Protein AF-A0A936B8W8-F1 (afdb_monomer_lite)

Foldseek 3Di:
DFPVVVVVCCVVQPAFPDWDWDQDPVRFIWIWTDHPQQGWIFIDTPRDTFKTKDFLSHPDFDDQVPDTQHPDQLLVNVQSLCVVLVFWKDFPQWIDSLSQQKIKHQFWDAADPVRHTDGLVVPPDGDIIMMMRGPRCPCVVPSVRIDTDHSPD

pLDDT: mean 89.83, std 5.28, range [68.38, 96.06]

Structure (mmCIF, N/CA/C/O backbone):
data_AF-A0A936B8W8-F1
#
_entry.id   AF-A0A936B8W8-F1
#
loop_
_atom_site.group_PDB
_atom_site.id
_atom_site.type_symbol
_atom_site.label_atom_id
_atom_site.label_alt_id
_atom_site.label_comp_id
_atom_site.label_asym_id
_atom_site.label_entity_id
_atom_site.label_seq_id
_atom_site.pdbx_PDB_ins_code
_atom_site.Cartn_x
_atom_site.Cartn_y
_atom_site.Cartn_z
_atom_site.occupancy
_atom_site.B_iso_or_equiv
_atom_site.auth_seq_id
_atom_site.auth_comp_id
_atom_site.auth_asym_id
_atom_site.auth_atom_id
_atom_site.pdbx_PDB_model_num
ATOM 1 N N . MET A 1 1 ? -16.820 -1.575 6.652 1.00 87.19 1 MET A N 1
ATOM 2 C CA . MET A 1 1 ? -16.790 -2.219 7.984 1.00 87.19 1 MET A CA 1
ATOM 3 C C . MET A 1 1 ? -16.723 -1.113 9.026 1.00 87.19 1 MET A C 1
ATOM 5 O O . MET A 1 1 ? -15.968 -0.173 8.801 1.00 87.19 1 MET A O 1
ATOM 9 N N . SER A 1 2 ? -17.545 -1.145 10.074 1.00 93.56 2 SER A N 1
ATOM 10 C CA . SER A 1 2 ? -17.522 -0.119 11.133 1.00 93.56 2 SER A CA 1
ATOM 11 C C . SER A 1 2 ? -16.370 -0.344 12.121 1.00 93.56 2 SER A C 1
ATOM 13 O O . SER A 1 2 ? -15.772 -1.421 12.138 1.00 93.56 2 SER A O 1
ATOM 15 N N . ARG A 1 3 ? -16.067 0.645 12.974 1.00 92.25 3 ARG A N 1
ATOM 16 C CA . ARG A 1 3 ? -15.120 0.460 14.094 1.00 92.25 3 ARG A CA 1
ATOM 17 C C . ARG A 1 3 ? -15.535 -0.684 15.024 1.00 92.25 3 ARG A C 1
ATOM 19 O O . ARG A 1 3 ? -14.681 -1.472 15.417 1.00 92.25 3 ARG A O 1
ATOM 26 N N . ASP A 1 4 ? -16.829 -0.814 15.306 1.00 92.94 4 ASP A N 1
ATOM 27 C CA . ASP A 1 4 ? -17.360 -1.871 16.173 1.00 92.94 4 ASP A CA 1
ATOM 28 C C . ASP A 1 4 ? -17.208 -3.259 15.544 1.00 92.94 4 ASP A C 1
ATOM 30 O O . ASP A 1 4 ? -16.913 -4.228 16.242 1.00 92.94 4 ASP A O 1
ATOM 34 N N . ASP A 1 5 ? -17.369 -3.366 14.224 1.00 94.56 5 ASP A N 1
ATOM 35 C CA . ASP A 1 5 ? -17.124 -4.620 13.507 1.00 94.56 5 ASP A CA 1
ATOM 36 C C . ASP A 1 5 ? -15.644 -5.017 13.592 1.00 94.56 5 ASP A C 1
ATOM 38 O O . ASP A 1 5 ? -15.333 -6.175 13.859 1.00 94.56 5 ASP A O 1
ATOM 42 N N . VAL A 1 6 ? -14.724 -4.059 13.423 1.00 92.56 6 VAL A N 1
ATOM 43 C CA . VAL A 1 6 ? -13.278 -4.309 13.532 1.00 92.56 6 VAL A CA 1
ATOM 44 C C . VAL A 1 6 ? -12.867 -4.633 14.971 1.00 92.56 6 VAL A C 1
ATOM 46 O O . VAL A 1 6 ? -11.982 -5.458 15.186 1.00 92.56 6 VAL A O 1
ATOM 49 N N . ALA A 1 7 ? -13.503 -4.029 15.977 1.00 91.50 7 ALA A N 1
ATOM 50 C CA . ALA A 1 7 ? -13.239 -4.334 17.383 1.00 91.50 7 ALA A CA 1
ATOM 51 C C . ALA A 1 7 ? -13.517 -5.809 17.721 1.00 91.50 7 ALA A C 1
ATOM 53 O O . ALA A 1 7 ? -12.824 -6.395 18.547 1.00 91.50 7 ALA A O 1
ATOM 54 N N . ARG A 1 8 ? -14.466 -6.450 17.027 1.00 94.06 8 ARG A N 1
ATOM 55 C CA . ARG A 1 8 ? -14.748 -7.889 17.187 1.00 94.06 8 ARG A CA 1
ATOM 56 C C . ARG A 1 8 ? -13.629 -8.794 16.666 1.00 94.06 8 ARG A C 1
ATOM 58 O O . ARG A 1 8 ? -13.625 -9.971 17.004 1.00 94.06 8 ARG A O 1
ATOM 65 N N . LEU A 1 9 ? -12.694 -8.261 15.877 1.00 91.62 9 LEU A N 1
ATOM 66 C CA . LEU A 1 9 ? -11.533 -8.979 15.342 1.00 91.62 9 LEU A CA 1
ATOM 67 C C . LEU A 1 9 ? -10.299 -8.869 16.254 1.00 91.62 9 LEU A C 1
ATOM 69 O O . LEU A 1 9 ? -9.194 -9.186 15.831 1.00 91.62 9 LEU A O 1
ATOM 73 N N . GLU A 1 10 ? -10.443 -8.399 17.498 1.00 90.81 10 GLU A N 1
ATOM 74 C CA . GLU A 1 10 ? -9.312 -8.202 18.416 1.00 90.81 10 GLU A CA 1
ATOM 75 C C . GLU A 1 10 ? -8.489 -9.477 18.663 1.00 90.81 10 GLU A C 1
ATOM 77 O O . GLU A 1 10 ? -7.268 -9.389 18.749 1.00 90.81 10 GLU A O 1
ATOM 82 N N . SER A 1 11 ? -9.105 -10.664 18.694 1.00 89.81 11 SER A N 1
ATOM 83 C CA . SER A 1 11 ? -8.355 -11.929 18.801 1.00 89.81 11 SER A CA 1
ATOM 84 C C . SER A 1 11 ? -7.364 -12.123 17.651 1.00 89.81 11 SER A C 1
ATOM 86 O O . SER A 1 11 ? -6.271 -12.654 17.846 1.00 89.81 11 SER A O 1
ATOM 88 N N . ASP A 1 12 ? -7.739 -11.648 16.465 1.00 87.38 12 ASP A N 1
ATOM 89 C CA . ASP A 1 12 ? -7.007 -11.843 15.219 1.00 87.38 12 ASP A CA 1
ATOM 90 C C . ASP A 1 12 ? -6.112 -10.657 14.888 1.00 87.38 12 ASP A C 1
ATOM 92 O O . ASP A 1 12 ? -5.170 -10.814 14.122 1.00 87.38 12 ASP A O 1
ATOM 96 N N . LEU A 1 13 ? -6.354 -9.478 15.458 1.00 87.94 13 LEU A N 1
ATOM 97 C CA . LEU A 1 13 ? -5.591 -8.253 15.190 1.00 87.94 13 LEU A CA 1
ATOM 98 C C . LEU A 1 13 ? -4.791 -7.767 16.401 1.00 87.94 13 LEU A C 1
ATOM 100 O O . LEU A 1 13 ? -4.044 -6.804 16.285 1.00 87.94 13 LEU A O 1
ATOM 104 N N . GLY A 1 14 ? -4.959 -8.395 17.562 1.00 88.75 14 GLY A N 1
ATOM 105 C CA . GLY A 1 14 ? -4.398 -7.918 18.817 1.00 88.75 14 GLY A CA 1
ATOM 106 C C . GLY A 1 14 ? -5.119 -6.685 19.369 1.00 88.75 14 GLY A C 1
ATOM 107 O O . GLY A 1 14 ? -5.927 -6.022 18.700 1.00 88.75 14 GLY A O 1
ATOM 108 N N . ALA A 1 15 ? -4.809 -6.387 20.630 1.00 91.31 15 ALA A N 1
ATOM 109 C CA . ALA A 1 15 ? -5.329 -5.226 21.338 1.00 91.31 15 ALA A CA 1
ATOM 110 C C . ALA A 1 15 ? -4.841 -3.914 20.705 1.00 91.31 15 ALA A C 1
ATOM 112 O O . ALA A 1 15 ? -3.836 -3.867 19.995 1.00 91.31 15 ALA A O 1
ATOM 113 N N . VAL A 1 16 ? -5.558 -2.827 20.983 1.00 93.19 16 VAL A N 1
ATOM 114 C CA . VAL A 1 16 ? -5.136 -1.484 20.570 1.00 93.19 16 VAL A CA 1
ATOM 115 C C . VAL A 1 16 ? -3.917 -1.071 21.383 1.00 93.19 16 VAL A C 1
ATOM 117 O O . VAL A 1 16 ? -3.989 -1.017 22.609 1.00 93.19 16 VAL A O 1
ATOM 120 N N . TYR A 1 17 ? -2.818 -0.766 20.702 1.00 89.75 17 TYR A N 1
ATOM 121 C CA . TYR A 1 17 ? -1.601 -0.270 21.335 1.00 89.75 17 TYR A CA 1
ATOM 122 C C . TYR A 1 17 ? -1.584 1.260 21.365 1.00 89.75 17 TYR A C 1
ATOM 124 O O . TYR A 1 17 ? -1.314 1.858 22.406 1.00 89.75 17 TYR A O 1
ATOM 132 N N . ALA A 1 18 ? -1.907 1.894 20.235 1.00 92.31 18 ALA A N 1
ATOM 133 C CA . ALA A 1 18 ? -1.950 3.343 20.109 1.00 92.31 18 ALA A CA 1
ATOM 134 C C . ALA A 1 18 ? -2.993 3.794 19.080 1.00 92.31 18 ALA A C 1
ATOM 136 O O . ALA A 1 18 ? -3.281 3.103 18.102 1.00 92.31 18 ALA A O 1
ATOM 137 N N . GLU A 1 19 ? -3.541 4.986 19.297 1.00 95.06 19 GLU A N 1
ATOM 138 C CA . GLU A 1 19 ? -4.469 5.635 18.377 1.00 95.06 19 GLU A CA 1
ATOM 139 C C . GLU A 1 19 ? -4.015 7.071 18.127 1.00 95.06 19 GLU A C 1
ATOM 141 O O . GLU A 1 19 ? -3.708 7.816 19.061 1.00 95.06 19 GLU A O 1
ATOM 146 N N . PHE A 1 20 ? -3.982 7.450 16.856 1.00 94.81 20 PHE A N 1
ATOM 147 C CA . PHE A 1 20 ? -3.602 8.778 16.399 1.00 94.81 20 PHE A CA 1
ATOM 148 C C . PHE A 1 20 ? -4.717 9.339 15.528 1.00 94.81 20 PHE A C 1
ATOM 150 O O . PHE A 1 20 ? -5.443 8.599 14.867 1.00 94.81 20 PHE A O 1
ATOM 157 N N . THR A 1 21 ? -4.878 10.656 15.524 1.00 96.00 21 THR A N 1
ATOM 158 C CA . THR A 1 21 ? -5.818 11.332 14.628 1.00 96.00 21 THR A CA 1
ATOM 159 C C . THR A 1 21 ? -5.078 12.397 13.850 1.00 96.00 21 THR A C 1
ATOM 161 O O . THR A 1 21 ? -4.379 13.224 14.435 1.00 96.00 21 THR A O 1
ATOM 164 N N . GLU A 1 22 ? -5.268 12.395 12.540 1.00 92.69 22 GLU A N 1
ATOM 165 C CA . GLU A 1 22 ? -4.720 13.393 11.631 1.00 92.69 22 GLU A CA 1
ATOM 166 C C . GLU A 1 22 ? -5.817 13.979 10.740 1.00 92.69 22 GLU A C 1
ATOM 168 O O . GLU A 1 22 ? -6.904 13.413 10.592 1.00 92.69 22 GLU A O 1
ATOM 173 N N . ALA A 1 23 ? -5.541 15.137 10.146 1.00 89.56 23 ALA A N 1
ATOM 174 C CA . ALA A 1 23 ? -6.424 15.709 9.143 1.00 89.56 23 ALA A CA 1
ATOM 175 C C . ALA A 1 23 ? -6.185 15.011 7.798 1.00 89.56 23 ALA A C 1
ATOM 177 O O . ALA A 1 23 ? -5.091 15.084 7.242 1.00 89.56 23 ALA A O 1
ATOM 178 N N . GLY A 1 24 ? -7.219 14.371 7.257 1.00 83.25 24 GLY A N 1
ATOM 179 C CA . GLY A 1 24 ? -7.224 13.909 5.877 1.00 83.25 24 GLY A CA 1
ATOM 180 C C . GLY A 1 24 ? -7.207 15.081 4.896 1.00 83.25 24 GLY A C 1
ATOM 181 O O . GLY A 1 24 ? -7.499 16.224 5.247 1.00 83.25 24 GLY A O 1
ATOM 182 N N . ALA A 1 25 ? -6.907 14.801 3.630 1.00 78.31 25 ALA A N 1
ATOM 183 C CA . ALA A 1 25 ? -6.797 15.845 2.609 1.00 78.31 25 ALA A CA 1
ATOM 184 C C . ALA A 1 25 ? -8.108 16.584 2.296 1.00 78.31 25 ALA A C 1
ATOM 186 O O . ALA A 1 25 ? -8.083 17.697 1.783 1.00 78.31 25 ALA A O 1
ATOM 187 N N . ASP A 1 26 ? -9.254 15.990 2.622 1.00 82.50 26 ASP A N 1
ATOM 188 C CA . ASP A 1 26 ? -10.564 16.642 2.564 1.00 82.50 26 ASP A CA 1
ATOM 189 C C . ASP A 1 26 ? -10.923 17.378 3.867 1.00 82.50 26 ASP A C 1
ATOM 191 O O . ASP A 1 26 ? -12.077 17.751 4.077 1.00 82.50 26 ASP A O 1
ATOM 195 N N . GLY A 1 27 ? -9.951 17.558 4.764 1.00 84.81 27 GLY A N 1
ATOM 196 C CA . GLY A 1 27 ? -10.111 18.185 6.074 1.00 84.81 27 GLY A CA 1
ATOM 197 C C . GLY A 1 27 ? -10.842 17.318 7.100 1.00 84.81 27 GLY A C 1
ATOM 198 O O . GLY A 1 27 ? -10.998 17.740 8.246 1.00 84.81 27 GLY A O 1
ATOM 199 N N . LYS A 1 28 ? -11.294 16.116 6.725 1.00 88.81 28 LYS A N 1
ATOM 200 C CA . LYS A 1 28 ? -11.974 15.199 7.644 1.00 88.81 28 LYS A CA 1
ATOM 201 C C . LYS A 1 28 ? -10.950 14.408 8.457 1.00 88.81 28 LYS A C 1
ATOM 203 O O . LYS A 1 28 ? -9.915 14.032 7.910 1.00 88.81 28 LYS A O 1
ATOM 208 N N . PRO A 1 29 ? -11.223 14.116 9.738 1.00 93.44 29 PRO A N 1
ATOM 209 C CA . PRO A 1 29 ? -10.296 13.359 10.564 1.00 93.44 29 PRO A CA 1
ATOM 210 C C . PRO A 1 29 ? -10.140 11.926 10.043 1.00 93.44 29 PRO A C 1
ATOM 212 O O . PRO A 1 29 ? -11.131 11.253 9.738 1.00 93.44 29 PRO A O 1
ATOM 215 N N . ILE A 1 30 ? -8.893 11.471 9.985 1.00 93.25 30 ILE A N 1
ATOM 216 C CA . ILE A 1 30 ? -8.514 10.074 9.792 1.00 93.25 30 ILE A CA 1
ATOM 217 C C . ILE A 1 30 ? -7.947 9.585 11.119 1.00 93.25 30 ILE A C 1
ATOM 219 O O . ILE A 1 30 ? -7.056 10.209 11.695 1.00 93.25 30 ILE A O 1
ATOM 223 N N . ILE A 1 31 ? -8.492 8.482 11.615 1.00 95.69 31 ILE A N 1
ATOM 224 C CA . ILE A 1 31 ? -8.022 7.819 12.827 1.00 95.69 31 ILE A CA 1
ATOM 225 C C . ILE A 1 31 ? -7.126 6.665 12.401 1.00 95.69 31 ILE A C 1
ATOM 227 O O . ILE A 1 31 ? -7.575 5.778 11.679 1.00 95.69 31 ILE A O 1
ATOM 231 N N . GLN A 1 32 ? -5.883 6.670 12.864 1.00 95.19 32 GLN A N 1
ATOM 232 C CA . GLN A 1 32 ? -4.949 5.566 12.703 1.00 95.19 32 GLN A CA 1
ATOM 233 C C . GLN A 1 32 ? -4.911 4.760 13.991 1.00 95.19 32 GLN A C 1
ATOM 235 O O . GLN A 1 32 ? -4.699 5.312 15.071 1.00 95.19 32 GLN A O 1
ATOM 240 N N . GLN A 1 33 ? -5.090 3.454 13.879 1.00 94.81 33 GLN A N 1
ATOM 241 C CA . GLN A 1 33 ? -5.095 2.548 15.009 1.00 94.81 33 GLN A CA 1
ATOM 242 C C . GLN A 1 33 ? -3.953 1.547 14.853 1.00 94.81 33 GLN A C 1
ATOM 244 O O . GLN A 1 33 ? -4.062 0.582 14.092 1.00 94.81 33 GLN A O 1
ATOM 249 N N . ALA A 1 34 ? -2.869 1.785 15.589 1.00 91.50 34 ALA A N 1
ATOM 250 C CA . ALA A 1 34 ? -1.794 0.823 15.762 1.00 91.50 34 ALA A CA 1
ATOM 251 C C . ALA A 1 34 ? -2.221 -0.197 16.822 1.00 91.50 34 ALA A C 1
ATOM 253 O O . ALA A 1 34 ? -2.660 0.149 17.927 1.00 91.50 34 ALA A O 1
ATOM 254 N N . ARG A 1 35 ? -2.134 -1.470 16.468 1.00 87.69 35 ARG A N 1
ATOM 255 C CA . ARG A 1 35 ? -2.454 -2.577 17.369 1.00 87.69 35 ARG A CA 1
ATOM 256 C C . ARG A 1 35 ? -1.157 -3.191 17.882 1.00 87.69 35 ARG A C 1
ATOM 258 O O . ARG A 1 35 ? -0.130 -2.517 17.882 1.00 87.69 35 ARG A O 1
ATOM 265 N N . ASP A 1 36 ? -1.225 -4.424 18.370 1.00 85.44 36 ASP A N 1
ATOM 266 C CA . ASP A 1 36 ? -0.045 -5.253 18.621 1.00 85.44 36 ASP A CA 1
ATOM 267 C C . ASP A 1 36 ? 1.028 -5.042 17.528 1.00 85.44 36 ASP A C 1
ATOM 269 O O . ASP A 1 36 ? 0.686 -4.820 16.369 1.00 85.44 36 ASP A O 1
ATOM 273 N N . MET A 1 37 ? 2.317 -5.072 17.877 1.00 73.56 37 MET A N 1
ATOM 274 C CA . MET A 1 37 ? 3.403 -4.641 16.976 1.00 73.56 37 MET A CA 1
ATOM 275 C C . MET A 1 37 ? 3.499 -5.473 15.690 1.00 73.56 37 MET A C 1
ATOM 277 O O . MET A 1 37 ? 4.086 -5.025 14.712 1.00 73.56 37 MET A O 1
ATOM 281 N N . GLU A 1 38 ? 2.921 -6.673 15.694 1.00 82.88 38 GLU A N 1
ATOM 282 C CA . GLU A 1 38 ? 2.851 -7.561 14.533 1.00 82.88 38 GLU A CA 1
ATOM 283 C C . GLU A 1 38 ? 1.508 -7.471 13.785 1.00 82.88 38 GLU A C 1
ATOM 285 O O . GLU A 1 38 ? 1.198 -8.306 12.935 1.00 82.88 38 GLU A O 1
ATOM 290 N N . ALA A 1 39 ? 0.659 -6.501 14.109 1.00 87.12 39 ALA A N 1
ATOM 291 C CA . ALA A 1 39 ? -0.632 -6.295 13.471 1.00 87.12 39 ALA A CA 1
ATOM 292 C C . ALA A 1 39 ? -0.599 -5.093 12.517 1.00 87.12 39 ALA A C 1
ATOM 294 O O . ALA A 1 39 ? 0.158 -4.145 12.728 1.00 87.12 39 ALA A O 1
ATOM 295 N N . PRO A 1 40 ? -1.445 -5.098 11.474 1.00 90.06 40 PRO A N 1
ATOM 296 C CA . PRO A 1 40 ? -1.513 -3.986 10.547 1.00 90.06 40 PRO A CA 1
ATOM 297 C C . PRO A 1 40 ? -2.063 -2.731 11.228 1.00 90.06 40 PRO A C 1
ATOM 299 O O . PRO A 1 40 ? -2.911 -2.804 12.127 1.00 90.06 40 PRO A O 1
ATOM 302 N N . VAL A 1 41 ? -1.640 -1.569 10.737 1.00 93.06 41 VAL A N 1
ATOM 303 C CA . VAL A 1 41 ? -2.224 -0.286 11.134 1.00 93.06 41 VAL A CA 1
ATOM 304 C C . VAL A 1 41 ? -3.533 -0.098 10.381 1.00 93.06 41 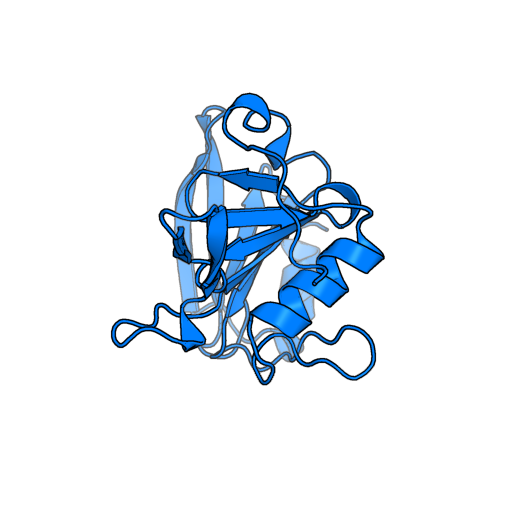VAL A C 1
ATOM 306 O O . VAL A 1 41 ? -3.594 -0.237 9.158 1.00 93.06 41 VAL A O 1
ATOM 309 N N . LEU A 1 42 ? -4.603 0.208 11.110 1.00 94.44 42 LEU A N 1
ATOM 310 C CA . LEU A 1 42 ? -5.935 0.382 10.535 1.00 94.44 42 LEU A CA 1
ATOM 311 C C . LEU A 1 42 ? -6.282 1.862 10.447 1.00 94.44 42 LEU A C 1
ATOM 313 O O . LEU A 1 42 ? -6.103 2.598 11.416 1.00 94.44 42 LEU A O 1
ATOM 317 N N . PHE A 1 43 ? -6.832 2.279 9.314 1.00 94.56 43 PHE A N 1
ATOM 318 C CA . PHE A 1 43 ? -7.257 3.652 9.071 1.00 94.56 43 PHE A CA 1
ATOM 319 C C . PHE A 1 43 ? -8.775 3.706 9.071 1.00 94.56 43 PHE A C 1
ATOM 321 O O . PHE A 1 43 ? -9.432 2.927 8.377 1.00 94.56 43 PHE A O 1
ATOM 328 N N . PHE A 1 44 ? -9.335 4.643 9.827 1.00 94.75 44 PHE A N 1
ATOM 329 C CA . PHE A 1 44 ? -10.766 4.894 9.869 1.00 94.75 44 PHE A CA 1
ATOM 330 C C . PHE A 1 44 ? -11.074 6.322 9.467 1.00 94.75 44 PHE A C 1
ATOM 332 O O . PHE A 1 44 ? -10.468 7.273 9.961 1.00 94.75 44 PHE A O 1
ATOM 339 N N . LYS A 1 45 ? -12.099 6.475 8.639 1.00 92.44 45 LYS A N 1
ATOM 340 C CA . LYS A 1 45 ? -12.621 7.764 8.208 1.00 92.44 45 LYS A CA 1
ATOM 341 C C . LYS A 1 45 ? -14.136 7.732 8.299 1.00 92.44 45 LYS A C 1
ATOM 343 O O . LYS A 1 45 ? -14.766 6.755 7.906 1.00 92.44 45 LYS A O 1
ATOM 348 N N . GLU A 1 46 ? -14.716 8.777 8.888 1.00 91.00 46 GLU A N 1
ATOM 349 C CA . GLU A 1 46 ? -16.173 8.883 9.090 1.00 91.00 46 GLU A CA 1
ATOM 350 C C . GLU A 1 46 ? -16.784 7.657 9.809 1.00 91.00 46 GLU A C 1
ATOM 352 O O . GLU A 1 46 ? -17.914 7.255 9.552 1.00 91.00 46 GLU A O 1
ATOM 357 N N . GLY A 1 47 ? -16.018 7.042 10.720 1.00 88.88 47 GLY A N 1
ATOM 358 C CA . GLY A 1 47 ? -16.443 5.878 11.510 1.00 88.88 47 GLY A CA 1
ATOM 359 C C . GLY A 1 47 ? -16.341 4.521 10.798 1.00 88.88 47 GLY A C 1
ATOM 360 O O . GLY A 1 47 ? -16.611 3.491 11.423 1.00 88.88 47 GLY A O 1
ATOM 361 N N . GLY A 1 48 ? -15.927 4.493 9.528 1.00 92.56 48 GLY A N 1
ATOM 362 C CA . GLY A 1 48 ? -15.705 3.272 8.753 1.00 92.56 48 GLY A CA 1
ATOM 363 C C . GLY A 1 48 ? -14.225 2.987 8.508 1.00 92.56 48 GLY A C 1
ATOM 364 O O . GLY A 1 48 ? -13.425 3.913 8.411 1.00 92.56 48 GLY A O 1
ATOM 365 N N . LEU A 1 49 ? -13.865 1.706 8.396 1.00 93.06 49 LEU A N 1
ATOM 366 C CA . LEU A 1 49 ? -12.545 1.271 7.934 1.00 93.06 49 LEU A CA 1
ATOM 367 C C . LEU A 1 49 ? -12.326 1.780 6.505 1.00 93.06 49 LEU A C 1
ATOM 369 O O . LEU A 1 49 ? -13.092 1.425 5.606 1.00 93.06 49 LEU A O 1
ATOM 373 N N . SER A 1 50 ? -11.297 2.601 6.323 1.00 92.06 50 SER A N 1
ATOM 374 C CA . SER A 1 50 ? -10.933 3.222 5.050 1.00 92.06 50 SER A CA 1
ATOM 375 C C . SER A 1 50 ? -9.639 2.678 4.456 1.00 92.06 50 SER A C 1
ATOM 377 O O . SER A 1 50 ? -9.472 2.765 3.243 1.00 92.06 50 SER A O 1
ATOM 379 N N . GLY A 1 51 ? -8.769 2.094 5.284 1.00 93.19 51 GLY A N 1
ATOM 380 C CA . GLY A 1 51 ? -7.516 1.512 4.826 1.00 93.19 51 GLY A CA 1
ATOM 381 C C . GLY A 1 51 ? -6.861 0.587 5.848 1.00 93.19 51 GLY A C 1
ATOM 382 O O . GLY A 1 51 ? -7.211 0.585 7.032 1.00 93.19 51 GLY A O 1
ATOM 383 N N . ILE A 1 52 ? -5.917 -0.216 5.372 1.00 93.12 52 ILE A N 1
ATOM 384 C CA . ILE A 1 52 ? -5.083 -1.135 6.147 1.00 93.12 52 ILE A CA 1
ATOM 385 C C . ILE A 1 52 ? -3.656 -0.984 5.629 1.00 93.12 52 ILE A C 1
ATOM 387 O O . ILE A 1 52 ? -3.418 -1.181 4.440 1.00 93.12 52 ILE A O 1
ATOM 391 N N . GLN A 1 53 ? -2.710 -0.689 6.509 1.00 93.00 53 GLN A N 1
ATOM 392 C CA . GLN A 1 53 ? -1.288 -0.674 6.188 1.00 93.00 53 GLN A CA 1
ATOM 393 C C . GLN A 1 53 ? -0.611 -1.895 6.794 1.00 93.00 53 GLN A C 1
ATOM 395 O O . GLN A 1 53 ? -0.753 -2.174 7.984 1.00 93.00 53 GLN A O 1
ATOM 400 N N . LEU A 1 54 ? 0.130 -2.604 5.953 1.00 92.12 54 LEU A N 1
ATOM 401 C CA . LEU A 1 54 ? 0.930 -3.762 6.310 1.00 92.12 54 LEU A CA 1
ATOM 402 C C . LEU A 1 54 ? 2.391 -3.483 5.984 1.00 92.12 54 LEU A C 1
ATOM 404 O O . LEU A 1 54 ? 2.701 -2.870 4.961 1.00 92.12 54 LEU A O 1
ATOM 408 N N . ASP A 1 55 ? 3.283 -4.002 6.807 1.00 89.25 55 ASP A N 1
ATOM 409 C CA . ASP A 1 55 ? 4.719 -4.002 6.566 1.00 89.25 55 ASP A CA 1
ATOM 410 C C . ASP A 1 55 ? 5.329 -5.366 6.921 1.00 89.25 55 ASP A C 1
ATOM 412 O O . ASP A 1 55 ? 4.633 -6.301 7.313 1.00 89.25 55 ASP A O 1
ATOM 416 N N . HIS A 1 56 ? 6.649 -5.483 6.796 1.00 82.81 56 HIS A N 1
ATOM 417 C CA . HIS A 1 56 ? 7.372 -6.715 7.112 1.00 82.81 56 HIS A CA 1
ATOM 418 C C . HIS A 1 56 ? 7.310 -7.163 8.588 1.00 82.81 56 HIS A C 1
ATOM 420 O O . HIS A 1 56 ? 7.719 -8.287 8.879 1.00 82.81 56 HIS A O 1
ATOM 426 N N . HIS A 1 57 ? 6.836 -6.322 9.514 1.00 83.19 57 HIS A N 1
ATOM 427 C CA . HIS A 1 57 ? 6.590 -6.715 10.904 1.00 83.19 57 HIS A CA 1
ATOM 428 C C . HIS A 1 57 ? 5.205 -7.336 11.085 1.00 83.19 57 HIS A C 1
ATOM 430 O O . HIS A 1 57 ? 4.974 -8.056 12.054 1.00 83.19 57 HIS A O 1
ATOM 436 N N . SER A 1 58 ? 4.288 -7.098 10.146 1.00 83.19 58 SER A N 1
ATOM 437 C CA . 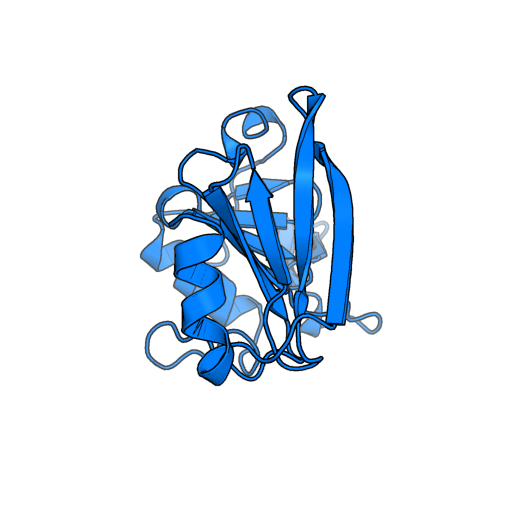SER A 1 58 ? 2.946 -7.662 10.192 1.00 83.19 58 SER A CA 1
ATOM 438 C C . SER A 1 58 ? 2.990 -9.192 10.070 1.00 83.19 58 SER A C 1
ATOM 440 O O . SER A 1 58 ? 3.544 -9.739 9.119 1.00 83.19 58 SER A O 1
ATOM 442 N N . ARG A 1 59 ? 2.324 -9.911 10.980 1.00 82.19 59 ARG A N 1
ATOM 443 C CA . ARG A 1 59 ? 2.221 -11.387 10.985 1.00 82.19 59 ARG A CA 1
ATOM 444 C C . ARG A 1 59 ? 1.445 -11.977 9.807 1.00 82.19 59 ARG A C 1
ATOM 446 O O . ARG A 1 59 ? 1.360 -13.194 9.656 1.00 82.19 59 ARG A O 1
ATOM 453 N N . PHE A 1 60 ? 0.825 -11.118 9.007 1.00 78.31 60 PHE A N 1
ATOM 454 C CA . PHE A 1 60 ? 0.056 -11.491 7.833 1.00 78.31 60 PHE A CA 1
ATOM 455 C C . PHE A 1 60 ? 0.948 -11.414 6.596 1.00 78.31 60 PHE A C 1
ATOM 457 O O . PHE A 1 60 ? 1.331 -10.328 6.168 1.00 78.31 60 PHE A O 1
ATOM 464 N N . ASP A 1 61 ? 1.233 -12.564 5.984 1.00 77.69 61 ASP A N 1
ATOM 465 C CA . ASP A 1 61 ? 1.803 -12.587 4.637 1.00 77.69 61 ASP A CA 1
ATOM 466 C C . ASP A 1 61 ? 0.690 -12.336 3.611 1.00 77.69 61 ASP A C 1
ATOM 468 O O . ASP A 1 61 ? -0.343 -13.013 3.611 1.00 77.69 61 ASP A O 1
ATOM 472 N N . VAL A 1 62 ? 0.907 -11.376 2.716 1.00 78.00 62 VAL A N 1
ATOM 473 C CA . VAL A 1 62 ? 0.042 -11.155 1.554 1.00 78.00 62 VAL A CA 1
ATOM 474 C C . VAL A 1 62 ? 0.681 -11.868 0.372 1.00 78.00 62 VAL A C 1
ATOM 476 O O . VAL A 1 62 ? 1.861 -11.670 0.083 1.00 78.00 62 VAL A O 1
ATOM 479 N N . ARG A 1 63 ? -0.094 -12.704 -0.324 1.00 81.56 63 ARG A N 1
ATOM 480 C CA . ARG A 1 63 ? 0.416 -13.536 -1.419 1.00 81.56 63 ARG A CA 1
ATOM 481 C C . ARG A 1 63 ? -0.359 -13.325 -2.710 1.00 81.56 63 ARG A C 1
ATOM 483 O O . ARG A 1 63 ? -1.588 -13.296 -2.699 1.00 81.56 63 ARG A O 1
ATOM 490 N N . PHE A 1 64 ? 0.366 -13.262 -3.824 1.00 73.56 64 PHE A N 1
ATOM 491 C CA . PHE A 1 64 ? -0.189 -13.245 -5.179 1.00 73.56 64 PHE A CA 1
ATOM 492 C C . PHE A 1 64 ? 0.334 -14.464 -5.940 1.00 73.56 64 PHE A C 1
ATOM 494 O O . PHE A 1 64 ? 1.453 -14.467 -6.453 1.00 73.56 64 PHE A O 1
ATOM 501 N N . GLY A 1 65 ? -0.464 -15.536 -5.956 1.00 76.62 65 GLY A N 1
ATOM 502 C CA . GLY A 1 65 ? 0.025 -16.854 -6.363 1.00 76.62 65 GLY A CA 1
ATOM 503 C C . GLY A 1 65 ? 1.134 -17.326 -5.418 1.00 76.62 65 GLY A C 1
ATOM 504 O O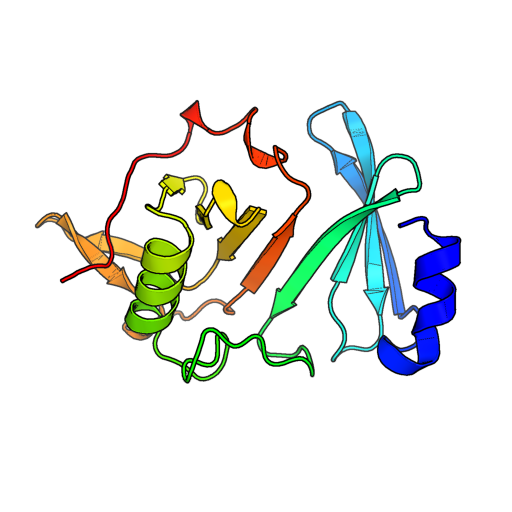 . GLY A 1 65 ? 0.951 -17.342 -4.199 1.00 76.62 65 GLY A O 1
ATOM 505 N N . ASP A 1 66 ? 2.297 -17.659 -5.974 1.00 82.19 66 ASP A N 1
ATOM 506 C CA . ASP A 1 66 ? 3.450 -18.144 -5.204 1.00 82.19 66 ASP A CA 1
ATOM 507 C C . ASP A 1 66 ? 4.359 -17.021 -4.667 1.00 82.19 66 ASP A C 1
ATOM 509 O O . ASP A 1 66 ? 5.326 -17.295 -3.952 1.00 82.19 66 ASP A O 1
ATOM 513 N N . VAL A 1 67 ? 4.039 -15.755 -4.953 1.00 81.31 67 VAL A N 1
ATOM 514 C CA . VAL A 1 67 ? 4.847 -14.595 -4.553 1.00 81.31 67 VAL A CA 1
ATOM 515 C C . VAL A 1 67 ? 4.373 -14.050 -3.203 1.00 81.31 67 VAL A C 1
ATOM 517 O O . VAL A 1 67 ? 3.236 -13.594 -3.087 1.00 81.31 67 VAL A O 1
ATOM 520 N N . SER A 1 68 ? 5.253 -14.069 -2.194 1.00 86.50 68 SER A N 1
ATOM 521 C CA . SER A 1 68 ? 5.067 -13.338 -0.928 1.00 86.50 68 SER A CA 1
ATOM 522 C C . SER A 1 68 ? 5.435 -11.869 -1.117 1.00 86.50 68 SER A C 1
ATOM 524 O O . SER A 1 68 ? 6.518 -11.565 -1.618 1.00 86.50 68 SER A O 1
ATOM 526 N N . VAL A 1 69 ? 4.563 -10.963 -0.680 1.00 83.31 69 VAL A N 1
ATOM 527 C CA . VAL A 1 69 ? 4.772 -9.508 -0.750 1.00 83.31 69 VAL A CA 1
ATOM 528 C C . VAL A 1 69 ? 5.943 -9.046 0.118 1.00 83.31 69 VAL A C 1
ATOM 530 O O . VAL A 1 69 ? 6.646 -8.110 -0.253 1.00 83.31 69 VAL A O 1
ATOM 533 N N . PHE A 1 70 ? 6.185 -9.689 1.259 1.00 85.38 70 PHE A N 1
ATOM 534 C CA . PHE A 1 70 ? 7.270 -9.284 2.159 1.00 85.38 70 PHE A CA 1
ATOM 535 C C . PHE A 1 70 ? 8.518 -10.163 2.027 1.00 85.38 70 PHE A C 1
ATOM 537 O O . PHE A 1 70 ? 9.619 -9.697 2.310 1.00 85.38 70 PHE A O 1
ATOM 544 N N . GLY A 1 71 ? 8.377 -11.401 1.542 1.00 86.00 71 GLY A N 1
ATOM 545 C CA . GLY A 1 71 ? 9.495 -12.323 1.317 1.00 86.00 71 GLY A CA 1
ATOM 546 C C . GLY A 1 71 ? 10.082 -12.308 -0.099 1.00 86.00 71 GLY A C 1
ATOM 547 O O . GLY A 1 71 ? 11.169 -12.842 -0.307 1.00 86.00 71 GLY A O 1
ATOM 548 N N . GLY A 1 72 ? 9.376 -11.745 -1.082 1.00 88.88 72 GLY A N 1
ATOM 549 C CA . GLY A 1 72 ? 9.796 -11.718 -2.485 1.00 88.88 72 GLY A CA 1
ATOM 550 C C . GLY A 1 72 ? 10.661 -10.512 -2.871 1.00 88.88 72 GLY A C 1
ATOM 551 O O . GLY A 1 72 ? 10.731 -9.498 -2.166 1.00 88.88 72 GLY A O 1
ATOM 552 N N . HIS A 1 73 ? 11.290 -10.605 -4.046 1.00 91.69 73 HIS A N 1
ATOM 553 C CA . HIS A 1 73 ? 11.982 -9.476 -4.664 1.00 91.69 73 HIS A CA 1
ATOM 554 C C . HIS A 1 73 ? 10.973 -8.438 -5.178 1.00 91.69 73 HIS A C 1
ATOM 556 O O . HIS A 1 73 ? 9.942 -8.792 -5.756 1.00 91.69 73 HIS A O 1
ATOM 562 N N . SER A 1 74 ? 11.270 -7.150 -5.001 1.00 94.31 74 SER A N 1
ATOM 563 C CA . SER A 1 74 ? 10.348 -6.045 -5.303 1.00 94.31 74 SER A CA 1
ATOM 564 C C . SER A 1 74 ? 9.869 -6.060 -6.746 1.00 94.31 74 SER A C 1
ATOM 566 O O . SER A 1 74 ? 8.687 -5.844 -6.998 1.00 94.31 74 SER A O 1
ATOM 568 N N . ARG A 1 75 ? 10.764 -6.373 -7.689 1.00 94.12 75 ARG A N 1
ATOM 569 C CA . ARG A 1 75 ? 10.412 -6.513 -9.107 1.00 94.12 75 ARG A CA 1
ATOM 570 C C . ARG A 1 75 ? 9.300 -7.538 -9.329 1.00 94.12 75 ARG A C 1
ATOM 572 O O . ARG A 1 75 ? 8.325 -7.227 -10.004 1.00 94.12 75 ARG A O 1
ATOM 579 N N . ASP A 1 76 ? 9.438 -8.729 -8.753 1.00 92.81 76 ASP A N 1
ATOM 580 C CA . ASP A 1 76 ? 8.512 -9.843 -8.981 1.00 92.81 76 ASP A CA 1
ATOM 581 C C . ASP A 1 76 ? 7.138 -9.544 -8.376 1.00 92.81 76 ASP A C 1
ATOM 583 O O . ASP A 1 76 ? 6.102 -9.810 -8.987 1.00 92.81 76 ASP A O 1
ATOM 587 N N . ILE A 1 77 ? 7.130 -8.917 -7.199 1.00 93.44 77 ILE A N 1
ATOM 588 C CA . ILE A 1 77 ? 5.911 -8.496 -6.502 1.00 93.44 77 ILE A CA 1
ATOM 589 C C . ILE A 1 77 ? 5.183 -7.409 -7.293 1.00 93.44 77 ILE A C 1
ATOM 591 O O . ILE A 1 77 ? 3.985 -7.533 -7.554 1.00 93.44 77 ILE A O 1
ATOM 595 N N . LEU A 1 78 ? 5.896 -6.358 -7.709 1.00 94.88 78 LEU A N 1
ATOM 596 C CA . LEU A 1 78 ? 5.307 -5.261 -8.475 1.00 94.88 78 LEU A CA 1
ATOM 597 C C . LEU A 1 78 ? 4.815 -5.730 -9.849 1.00 94.88 78 LEU A C 1
ATOM 599 O O . LEU A 1 78 ? 3.746 -5.304 -10.279 1.00 94.88 78 LEU A O 1
ATOM 603 N N . ALA A 1 79 ? 5.523 -6.653 -10.504 1.00 94.06 79 ALA A N 1
ATOM 604 C CA . ALA A 1 79 ? 5.080 -7.255 -11.760 1.00 94.06 79 ALA A CA 1
ATOM 605 C C . ALA A 1 79 ? 3.825 -8.131 -11.579 1.00 94.06 79 ALA A C 1
ATOM 607 O O . ALA A 1 79 ? 2.906 -8.070 -12.401 1.00 94.06 79 ALA A O 1
ATOM 608 N N . ALA A 1 80 ? 3.741 -8.923 -10.504 1.00 92.19 80 ALA A N 1
ATOM 609 C CA . ALA A 1 80 ?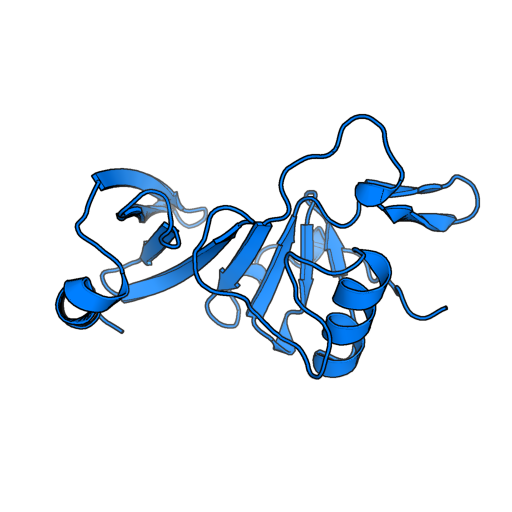 2.541 -9.695 -10.170 1.00 92.19 80 ALA A CA 1
ATOM 610 C C . ALA A 1 80 ? 1.328 -8.784 -9.912 1.00 92.19 80 ALA A C 1
ATOM 612 O O . ALA A 1 80 ? 0.254 -9.015 -10.477 1.00 92.19 80 ALA A O 1
ATOM 613 N N . LEU A 1 81 ? 1.509 -7.720 -9.125 1.00 92.81 81 LEU A N 1
ATOM 614 C CA . LEU A 1 81 ? 0.477 -6.712 -8.868 1.00 92.81 81 LEU A CA 1
ATOM 615 C C . LEU A 1 81 ? 0.049 -5.997 -10.152 1.00 92.81 81 LEU A C 1
ATOM 617 O O . LEU A 1 81 ? -1.144 -5.849 -10.404 1.00 92.81 81 LEU A O 1
ATOM 621 N N . GLU A 1 82 ? 0.998 -5.608 -11.004 1.00 94.81 82 GLU A N 1
ATOM 622 C CA . GLU A 1 82 ? 0.712 -4.957 -12.283 1.00 94.81 82 GLU A CA 1
ATOM 623 C C . GLU A 1 82 ? -0.107 -5.867 -13.206 1.00 94.81 82 GLU A C 1
ATOM 625 O O . GLU A 1 82 ? -1.057 -5.416 -13.850 1.00 94.81 82 GLU A O 1
ATOM 630 N N . ASN A 1 83 ? 0.229 -7.157 -13.259 1.00 92.19 83 ASN A N 1
ATOM 631 C CA . ASN A 1 83 ? -0.512 -8.147 -14.037 1.00 92.19 83 ASN A CA 1
ATOM 632 C C . ASN A 1 83 ? -1.941 -8.334 -13.523 1.00 92.19 83 ASN A C 1
ATOM 634 O O . ASN A 1 83 ? -2.869 -8.359 -14.329 1.00 92.19 83 ASN A O 1
ATOM 638 N N . ALA A 1 84 ? -2.126 -8.423 -12.206 1.00 90.44 84 ALA A N 1
ATOM 639 C CA . ALA A 1 84 ? -3.450 -8.543 -11.602 1.00 90.44 84 ALA A CA 1
ATOM 640 C C . ALA A 1 84 ? -4.285 -7.257 -11.750 1.00 90.44 84 ALA A C 1
ATOM 642 O O . ALA A 1 84 ? -5.502 -7.325 -11.911 1.00 90.44 84 ALA A O 1
ATOM 643 N N . ASN A 1 85 ? -3.639 -6.089 -11.720 1.00 92.50 85 ASN A N 1
ATOM 644 C CA . ASN A 1 85 ? -4.298 -4.788 -11.808 1.00 92.50 85 ASN A CA 1
ATOM 645 C C . ASN A 1 85 ? -4.597 -4.340 -13.251 1.00 92.50 85 ASN A C 1
ATOM 647 O O . ASN A 1 85 ? -5.518 -3.555 -13.468 1.00 92.50 85 ASN A O 1
ATOM 651 N N . GLY A 1 86 ? -3.812 -4.801 -14.230 1.00 92.88 86 GLY A N 1
ATOM 652 C CA . GLY A 1 86 ? -3.868 -4.340 -15.623 1.00 92.88 86 GLY A CA 1
ATOM 653 C C . GLY A 1 86 ? -2.986 -3.120 -15.929 1.00 92.88 86 GLY A C 1
ATOM 654 O O . GLY A 1 86 ? -3.135 -2.513 -16.986 1.00 92.88 86 GLY A O 1
ATOM 655 N N . GLY A 1 87 ? -2.068 -2.765 -15.028 1.00 94.25 87 GLY A N 1
ATOM 656 C CA . GLY A 1 87 ? -1.148 -1.631 -15.161 1.00 94.25 87 GLY A CA 1
ATOM 657 C C . GLY A 1 87 ? -0.680 -1.111 -13.802 1.00 94.25 87 GLY A C 1
ATOM 658 O O . GLY A 1 87 ? -1.199 -1.530 -12.767 1.00 94.25 87 GLY A O 1
ATOM 659 N N . ALA A 1 88 ? 0.289 -0.201 -13.796 1.00 96.00 88 ALA A N 1
ATOM 660 C CA . ALA A 1 88 ? 0.804 0.425 -12.584 1.00 96.00 88 ALA A CA 1
ATOM 661 C C . ALA A 1 88 ? 1.032 1.921 -12.800 1.00 96.00 88 ALA A C 1
ATOM 663 O O . ALA A 1 88 ? 1.318 2.380 -13.909 1.00 96.00 88 ALA A O 1
ATOM 664 N N . LEU A 1 89 ? 0.902 2.681 -11.720 1.00 95.69 89 LEU A N 1
ATOM 665 C CA . LEU A 1 89 ? 1.137 4.117 -11.691 1.00 95.69 89 LEU A CA 1
ATOM 666 C C . LEU A 1 89 ? 2.198 4.425 -10.632 1.00 95.69 89 LEU A C 1
ATOM 668 O O . LEU A 1 89 ? 2.133 3.872 -9.543 1.00 95.69 89 LEU A O 1
ATOM 672 N N . PHE A 1 90 ? 3.153 5.306 -10.905 1.00 95.62 90 PHE A N 1
ATOM 673 C CA . PHE A 1 90 ? 4.155 5.743 -9.932 1.00 95.62 90 PHE A CA 1
ATOM 674 C C . PHE A 1 90 ? 4.088 7.251 -9.712 1.00 95.62 90 PHE A C 1
ATOM 676 O O . PHE A 1 90 ? 4.016 8.028 -10.664 1.00 95.62 90 PHE A O 1
ATOM 683 N N . GLY A 1 91 ? 4.113 7.655 -8.448 1.00 92.31 91 GLY A N 1
ATOM 684 C CA . GLY A 1 91 ? 4.016 9.046 -8.030 1.00 92.31 91 GLY A CA 1
ATOM 685 C C . GLY A 1 91 ? 4.031 9.150 -6.512 1.00 92.31 91 GLY A C 1
ATOM 686 O O . GLY A 1 91 ? 3.723 8.189 -5.812 1.00 92.31 91 GLY A O 1
ATOM 687 N N . LEU A 1 92 ? 4.426 10.313 -5.989 1.00 89.31 92 LEU A N 1
ATOM 688 C CA . LEU A 1 92 ? 4.432 10.589 -4.543 1.00 89.31 92 LEU A CA 1
ATOM 689 C C . LEU A 1 92 ? 5.201 9.544 -3.698 1.00 89.31 92 LEU A C 1
ATOM 691 O O . LEU A 1 92 ? 4.883 9.329 -2.533 1.00 89.31 92 LEU A O 1
ATOM 695 N N . GLY A 1 93 ? 6.206 8.880 -4.283 1.00 90.12 93 GLY A N 1
ATOM 696 C CA . GLY A 1 93 ? 6.993 7.836 -3.613 1.00 90.12 93 GLY A CA 1
ATOM 697 C C . GLY A 1 93 ? 6.299 6.473 -3.488 1.00 90.12 93 GLY A C 1
ATOM 698 O O . GLY A 1 93 ? 6.824 5.594 -2.806 1.00 90.12 93 GLY A O 1
ATOM 699 N N . ALA A 1 94 ? 5.157 6.281 -4.151 1.00 93.69 94 ALA A N 1
ATOM 700 C CA . ALA A 1 94 ? 4.368 5.057 -4.109 1.00 93.69 94 ALA A CA 1
ATOM 701 C C . ALA A 1 94 ? 4.077 4.517 -5.514 1.00 93.69 94 ALA A C 1
ATOM 703 O O . ALA A 1 94 ? 3.891 5.278 -6.470 1.00 93.69 94 ALA A O 1
ATOM 704 N N . VAL A 1 95 ? 3.981 3.193 -5.628 1.00 96.06 95 VAL A N 1
ATOM 705 C CA . VAL A 1 95 ? 3.385 2.532 -6.797 1.00 96.06 95 VAL A CA 1
ATOM 706 C C . VAL A 1 95 ? 1.926 2.227 -6.481 1.00 96.06 95 VAL A C 1
ATOM 708 O O . VAL A 1 95 ? 1.621 1.669 -5.432 1.00 96.06 95 VAL A O 1
ATOM 711 N N . LEU A 1 96 ? 1.028 2.608 -7.381 1.00 95.75 96 LEU A N 1
ATOM 712 C CA . LEU A 1 96 ? -0.413 2.500 -7.244 1.00 95.75 96 LEU A CA 1
ATOM 713 C C . LEU A 1 96 ? -0.988 1.495 -8.247 1.00 95.75 96 LEU A C 1
ATOM 715 O O . LEU A 1 96 ? -0.757 1.574 -9.457 1.00 95.75 96 LEU A O 1
ATOM 719 N N . PHE A 1 97 ? -1.829 0.612 -7.719 1.00 93.88 97 PHE A N 1
ATOM 720 C CA . PHE A 1 97 ? -2.615 -0.387 -8.428 1.00 93.88 97 PHE A CA 1
ATOM 721 C C . PHE A 1 97 ? -4.106 -0.099 -8.193 1.00 93.88 97 PHE A C 1
ATOM 723 O O . PHE A 1 97 ? -4.766 -0.715 -7.356 1.00 93.88 97 PHE A O 1
ATOM 730 N N . ALA A 1 98 ? -4.632 0.905 -8.902 1.00 90.50 98 ALA A N 1
ATOM 731 C CA . ALA A 1 98 ? -5.949 1.490 -8.622 1.00 90.50 98 ALA A CA 1
ATOM 732 C C . ALA A 1 98 ? -7.129 0.502 -8.735 1.00 90.50 98 ALA A C 1
ATOM 734 O O . ALA A 1 98 ? -8.078 0.585 -7.956 1.00 90.50 98 ALA A O 1
ATOM 735 N N . GLY A 1 99 ? -7.069 -0.454 -9.665 1.00 88.81 99 GLY A N 1
ATOM 736 C CA . GLY A 1 99 ? -8.083 -1.499 -9.827 1.00 88.81 99 GLY A CA 1
ATOM 737 C C . GLY A 1 99 ? -8.136 -2.477 -8.649 1.00 88.81 99 GLY A C 1
ATOM 738 O O . GLY A 1 99 ? -9.219 -2.960 -8.308 1.00 88.81 99 GLY A O 1
ATOM 739 N N . LEU A 1 100 ? -6.995 -2.706 -7.993 1.00 90.00 100 LEU A N 1
ATOM 740 C CA . LEU A 1 100 ? -6.868 -3.505 -6.770 1.00 90.00 100 LEU A CA 1
ATOM 741 C C . LEU A 1 100 ? -7.090 -2.692 -5.488 1.00 90.00 100 LEU A C 1
ATOM 743 O O . LEU A 1 100 ? -7.224 -3.286 -4.424 1.00 90.00 100 LEU A O 1
ATOM 747 N N . ALA A 1 101 ? -7.133 -1.359 -5.584 1.00 91.44 101 ALA A N 1
ATOM 748 C CA . ALA A 1 101 ? -7.094 -0.445 -4.442 1.00 91.44 101 ALA A CA 1
ATOM 749 C C . ALA A 1 101 ? -5.884 -0.705 -3.519 1.00 91.44 101 ALA A C 1
ATOM 751 O O . ALA A 1 101 ? -5.993 -0.694 -2.296 1.00 91.44 101 ALA A O 1
ATOM 752 N N . VAL A 1 102 ? -4.723 -0.952 -4.132 1.00 92.38 102 VAL A N 1
ATOM 753 C CA . VAL A 1 102 ? -3.456 -1.213 -3.438 1.00 92.38 102 VAL A CA 1
ATOM 754 C C . VAL A 1 102 ? -2.441 -0.138 -3.795 1.00 92.38 102 VAL A C 1
ATOM 756 O O . VAL A 1 102 ? -2.295 0.203 -4.970 1.00 92.38 102 VAL A O 1
ATOM 759 N N . SER A 1 103 ? -1.688 0.342 -2.810 1.00 94.06 103 SER A N 1
ATOM 760 C CA . SER A 1 103 ? -0.436 1.061 -3.045 1.00 94.06 103 SER A CA 1
ATOM 761 C C . SER A 1 103 ? 0.726 0.419 -2.300 1.00 94.06 103 SER A C 1
ATOM 763 O O . SER A 1 103 ? 0.539 -0.291 -1.311 1.00 94.06 103 SER A O 1
ATOM 765 N N . THR A 1 104 ? 1.937 0.655 -2.791 1.00 94.81 104 THR A N 1
ATOM 766 C CA . THR A 1 104 ? 3.155 0.100 -2.205 1.00 94.81 104 THR A CA 1
ATOM 767 C C . THR A 1 104 ? 4.247 1.157 -2.089 1.00 94.81 104 THR A C 1
ATOM 769 O O . THR A 1 104 ? 4.538 1.842 -3.076 1.00 94.81 104 THR A O 1
ATOM 772 N N . ASN A 1 105 ? 4.912 1.214 -0.935 1.00 94.50 105 ASN A N 1
ATOM 773 C CA . ASN A 1 105 ? 6.060 2.080 -0.661 1.00 94.50 105 ASN A CA 1
ATOM 774 C C . ASN A 1 105 ? 7.281 1.220 -0.312 1.00 94.50 105 ASN A C 1
ATOM 776 O O . ASN A 1 105 ? 7.144 0.126 0.230 1.00 94.50 105 ASN A O 1
ATOM 780 N N . GLY A 1 106 ? 8.481 1.706 -0.629 1.00 93.88 106 GLY A N 1
ATOM 781 C CA . GLY A 1 106 ? 9.723 0.990 -0.313 1.00 93.88 106 GLY A CA 1
ATOM 782 C C . GLY A 1 106 ? 10.036 -0.209 -1.218 1.00 93.88 106 GLY A C 1
ATOM 783 O O . GLY A 1 106 ? 10.966 -0.952 -0.942 1.00 93.88 106 GLY A O 1
ATOM 784 N N . PHE A 1 107 ? 9.314 -0.376 -2.332 1.00 94.88 107 PHE A N 1
ATOM 785 C CA . PHE A 1 107 ? 9.613 -1.394 -3.355 1.00 94.88 107 PHE A CA 1
ATOM 786 C C . PHE A 1 107 ? 10.391 -0.809 -4.539 1.00 94.88 107 PHE A C 1
ATOM 788 O O . PHE A 1 107 ? 11.372 -1.378 -5.012 1.00 94.88 107 PHE A O 1
ATOM 795 N N . PHE A 1 108 ? 9.957 0.360 -5.010 1.00 95.88 108 PHE A N 1
ATOM 796 C CA . PHE A 1 108 ? 10.475 1.016 -6.203 1.00 95.88 108 PHE A CA 1
ATOM 797 C C . PHE A 1 108 ? 11.159 2.339 -5.845 1.00 95.88 108 PHE A C 1
ATOM 799 O O . PHE A 1 108 ? 10.573 3.164 -5.141 1.00 95.88 108 PHE A O 1
ATOM 806 N N . ALA A 1 109 ? 12.393 2.528 -6.313 1.00 93.88 109 ALA A N 1
ATOM 807 C CA . ALA A 1 109 ? 13.219 3.701 -6.019 1.00 93.88 109 ALA A CA 1
ATOM 808 C C . ALA A 1 109 ? 13.126 4.788 -7.102 1.00 93.88 109 ALA A C 1
ATOM 810 O O . ALA A 1 109 ? 13.449 5.946 -6.847 1.00 93.88 109 ALA A O 1
ATOM 811 N N . GLY A 1 110 ? 12.669 4.430 -8.303 1.00 92.31 110 GLY A N 1
ATOM 812 C CA . GLY A 1 110 ? 12.600 5.324 -9.455 1.00 92.31 110 GLY A CA 1
ATOM 813 C C . GLY A 1 110 ? 13.192 4.675 -10.700 1.00 92.31 110 GLY A C 1
ATOM 814 O O . GLY A 1 110 ? 13.492 3.486 -10.711 1.00 92.31 110 GLY A O 1
ATOM 815 N N . ALA A 1 111 ? 13.343 5.453 -11.767 1.00 90.31 111 ALA A N 1
ATOM 816 C CA . ALA A 1 111 ? 14.019 4.998 -12.975 1.00 90.31 111 ALA A CA 1
ATOM 817 C C . ALA A 1 111 ? 15.475 5.482 -12.995 1.00 90.31 111 ALA A C 1
ATOM 819 O O . ALA A 1 111 ? 15.776 6.578 -12.514 1.00 90.31 111 ALA A O 1
ATOM 820 N N . ASP A 1 112 ? 16.369 4.679 -13.566 1.00 88.81 112 ASP A N 1
ATOM 821 C CA . ASP A 1 112 ? 17.735 5.097 -13.867 1.00 88.81 112 ASP A CA 1
ATOM 822 C C . ASP A 1 112 ? 17.760 6.116 -15.037 1.00 88.81 112 ASP A C 1
ATOM 824 O O . ASP A 1 112 ? 16.724 6.390 -15.657 1.00 88.81 112 ASP A O 1
ATOM 828 N N . PRO A 1 113 ? 18.922 6.708 -15.380 1.00 90.62 113 PRO A N 1
ATOM 829 C CA . PRO A 1 113 ? 19.018 7.656 -16.494 1.00 90.62 113 PRO A CA 1
ATOM 830 C C . PRO A 1 113 ? 18.651 7.074 -17.870 1.00 90.62 113 PRO A C 1
ATOM 832 O O . PRO A 1 113 ? 18.441 7.834 -18.815 1.00 90.62 113 PRO A O 1
ATOM 835 N N . GLN A 1 114 ? 18.602 5.747 -18.005 1.00 88.44 114 GLN A N 1
ATOM 836 C CA . GLN A 1 114 ? 18.191 5.027 -19.209 1.00 88.44 114 GLN A CA 1
ATOM 837 C C . GLN A 1 114 ? 16.691 4.685 -19.195 1.00 88.44 114 GLN A C 1
ATOM 839 O O . GLN A 1 114 ? 16.172 4.172 -20.187 1.00 88.44 114 GLN A O 1
ATOM 844 N N . GLY A 1 115 ? 15.983 5.005 -18.110 1.00 84.94 115 GLY A N 1
ATOM 845 C CA . GLY A 1 115 ? 14.565 4.723 -17.928 1.00 84.94 115 GLY A CA 1
ATOM 846 C C . GLY A 1 115 ? 14.271 3.321 -17.390 1.00 84.94 115 GLY A C 1
ATOM 847 O O . GLY A 1 115 ? 13.100 2.945 -17.328 1.00 84.94 115 GLY A O 1
ATOM 848 N N . ALA A 1 116 ? 15.284 2.539 -17.006 1.00 87.81 116 ALA A N 1
ATOM 849 C CA . ALA A 1 116 ? 15.080 1.217 -16.427 1.00 87.81 116 ALA A CA 1
ATOM 850 C C . ALA A 1 116 ? 14.644 1.326 -14.956 1.00 87.81 116 ALA A C 1
ATOM 852 O O . ALA A 1 116 ? 15.136 2.194 -14.228 1.00 87.81 116 ALA A O 1
ATOM 853 N N . PRO A 1 117 ? 13.724 0.465 -14.489 1.00 91.81 117 PRO A N 1
ATOM 854 C CA . PRO A 1 117 ? 13.253 0.516 -13.116 1.00 91.81 117 PRO A CA 1
ATOM 855 C C . PRO A 1 117 ? 14.356 0.119 -12.122 1.00 91.81 117 PRO A C 1
ATOM 857 O O . PRO A 1 117 ? 14.996 -0.919 -12.277 1.00 91.81 117 PRO A O 1
ATOM 860 N N . VAL A 1 118 ? 14.526 0.924 -11.074 1.00 93.69 118 VAL A N 1
ATOM 861 C CA . VAL A 1 118 ? 15.429 0.690 -9.941 1.00 93.69 118 VAL A CA 1
ATOM 862 C C . VAL A 1 118 ? 14.606 0.328 -8.709 1.00 93.69 118 VAL A C 1
ATOM 864 O O . VAL A 1 118 ? 13.623 0.999 -8.380 1.00 93.69 118 VAL A O 1
ATOM 867 N N . PHE A 1 119 ? 15.015 -0.720 -8.000 1.00 95.19 119 PHE A N 1
ATOM 868 C CA . PHE A 1 119 ? 14.320 -1.222 -6.817 1.00 95.19 119 PHE A CA 1
ATOM 869 C C . PHE A 1 119 ? 15.122 -0.937 -5.551 1.00 95.19 119 PHE A C 1
ATOM 871 O O . PHE A 1 119 ? 16.351 -0.948 -5.563 1.00 95.19 119 PHE A O 1
ATOM 878 N N . TRP A 1 120 ? 14.425 -0.714 -4.436 1.00 94.50 120 TRP A N 1
ATOM 879 C CA . TRP A 1 120 ? 15.090 -0.483 -3.150 1.00 94.50 120 TRP A CA 1
ATOM 880 C C . TRP A 1 120 ? 15.875 -1.705 -2.666 1.00 94.50 120 TRP A C 1
ATOM 882 O O . TRP A 1 120 ? 16.885 -1.543 -1.991 1.00 94.50 120 TRP A O 1
ATOM 892 N N . ASP A 1 121 ? 15.480 -2.916 -3.072 1.00 92.06 121 ASP A N 1
ATOM 893 C CA . ASP A 1 121 ? 16.210 -4.153 -2.761 1.00 92.06 121 ASP A CA 1
ATOM 894 C C . ASP A 1 121 ? 17.667 -4.134 -3.264 1.00 92.06 121 ASP A C 1
ATOM 896 O O . ASP A 1 121 ? 18.536 -4.762 -2.656 1.00 92.06 121 ASP A O 1
ATOM 900 N N . ASP A 1 122 ? 17.959 -3.370 -4.319 1.00 91.19 122 ASP A N 1
ATOM 901 C CA . ASP A 1 122 ? 19.291 -3.273 -4.928 1.00 91.19 122 ASP A CA 1
ATOM 902 C C . ASP A 1 122 ? 20.153 -2.158 -4.314 1.00 91.19 122 ASP A C 1
ATOM 904 O O . ASP A 1 122 ? 21.335 -2.016 -4.639 1.00 91.19 122 ASP A O 1
ATOM 908 N N . LEU A 1 123 ? 19.582 -1.360 -3.410 1.00 91.56 123 LEU A N 1
ATOM 909 C CA . LE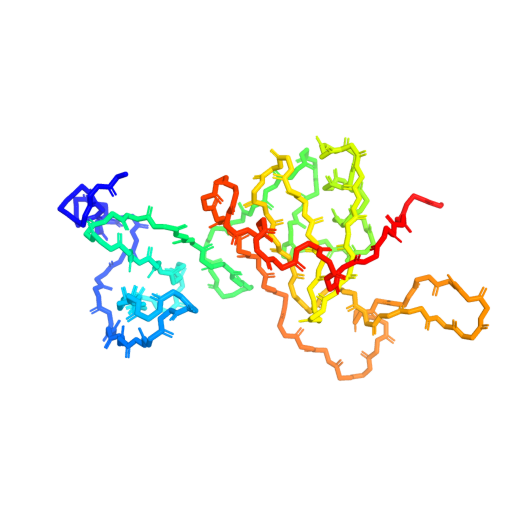U A 1 123 ? 20.221 -0.186 -2.826 1.00 91.56 123 LEU A CA 1
ATOM 910 C C . LEU A 1 123 ? 20.677 -0.448 -1.379 1.00 91.56 123 LEU A C 1
ATOM 912 O O . LEU A 1 123 ? 20.176 -1.360 -0.716 1.00 91.56 123 LEU A O 1
ATOM 916 N N . PRO A 1 124 ? 21.671 0.313 -0.879 1.00 88.12 124 PRO A N 1
ATOM 917 C CA . PRO A 1 124 ? 22.162 0.168 0.492 1.00 88.12 124 PRO A CA 1
ATOM 918 C C . PRO A 1 124 ? 21.190 0.729 1.538 1.00 88.12 124 PRO A C 1
ATOM 920 O O . PRO A 1 124 ? 21.120 0.196 2.641 1.00 88.12 124 PRO A O 1
ATOM 923 N N . ASP A 1 125 ? 20.446 1.783 1.197 1.00 83.50 125 ASP A N 1
ATOM 924 C CA . ASP A 1 125 ? 19.380 2.327 2.037 1.00 83.50 125 ASP A CA 1
ATOM 925 C C . ASP A 1 125 ? 18.068 1.661 1.628 1.00 83.50 125 ASP A C 1
ATOM 927 O O . ASP A 1 125 ? 17.550 1.923 0.544 1.00 83.50 125 ASP A O 1
ATOM 931 N N . ARG A 1 126 ? 17.595 0.714 2.440 1.00 85.88 126 ARG A N 1
ATOM 932 C CA . ARG A 1 126 ? 16.411 -0.095 2.139 1.00 85.88 126 ARG A CA 1
ATOM 933 C C . ARG A 1 126 ? 15.286 0.319 3.077 1.00 85.88 126 ARG A C 1
ATOM 935 O O . ARG A 1 126 ? 15.233 -0.200 4.196 1.00 85.88 126 ARG A O 1
ATOM 942 N N . PRO A 1 127 ? 14.402 1.247 2.670 1.00 90.94 127 PRO A N 1
ATOM 943 C CA . PRO A 1 127 ? 13.217 1.537 3.460 1.00 90.94 127 PRO A CA 1
ATOM 944 C C . PRO A 1 127 ? 12.372 0.271 3.629 1.00 90.94 127 PRO A C 1
ATOM 946 O O . PRO A 1 127 ? 12.432 -0.658 2.820 1.00 90.94 127 PRO A O 1
ATOM 949 N N . ALA A 1 128 ? 11.555 0.243 4.680 1.00 89.62 128 ALA A N 1
ATOM 950 C CA . ALA A 1 128 ? 10.620 -0.851 4.882 1.00 89.62 128 ALA A CA 1
ATOM 951 C C . ALA A 1 128 ? 9.655 -0.964 3.689 1.00 89.62 128 ALA A C 1
ATOM 953 O O . ALA A 1 128 ? 9.131 0.036 3.192 1.00 89.62 128 ALA A O 1
ATOM 954 N N . LYS A 1 129 ? 9.400 -2.203 3.263 1.00 92.00 129 LYS A N 1
ATOM 955 C CA . LYS A 1 129 ? 8.330 -2.526 2.319 1.00 92.00 129 LYS A CA 1
ATOM 956 C C . LYS A 1 129 ? 6.995 -2.354 3.025 1.00 92.00 129 LYS A C 1
ATOM 958 O O . LYS A 1 129 ? 6.734 -3.039 4.013 1.00 92.00 129 LYS A O 1
ATOM 963 N N . VAL A 1 130 ? 6.167 -1.460 2.502 1.00 93.06 130 VAL A N 1
ATOM 964 C CA . VAL A 1 130 ? 4.844 -1.148 3.047 1.00 93.06 130 VAL A CA 1
ATOM 965 C C . VAL A 1 130 ? 3.799 -1.322 1.959 1.00 93.06 130 VAL A C 1
ATOM 967 O O . VAL A 1 130 ? 3.965 -0.814 0.849 1.00 93.06 130 VAL A O 1
ATOM 970 N N . VAL A 1 131 ? 2.713 -2.014 2.280 1.00 93.56 131 VAL A N 1
ATOM 971 C CA . VAL A 1 131 ? 1.543 -2.170 1.417 1.00 93.56 131 VAL A CA 1
ATOM 972 C C . VAL A 1 131 ? 0.339 -1.550 2.095 1.00 93.56 131 VAL A C 1
ATOM 974 O O . VAL A 1 131 ? 0.011 -1.901 3.224 1.00 93.56 131 VAL A O 1
ATOM 977 N N . ASN A 1 132 ? -0.343 -0.662 1.382 1.00 93.12 132 ASN A N 1
ATOM 978 C CA . ASN A 1 132 ? -1.607 -0.097 1.822 1.00 93.12 132 ASN A CA 1
ATOM 979 C C . ASN A 1 132 ? -2.734 -0.700 0.985 1.00 93.12 132 ASN A C 1
ATOM 981 O O . ASN A 1 132 ? -2.710 -0.641 -0.246 1.00 93.12 132 ASN A O 1
ATOM 985 N N . LEU A 1 133 ? -3.713 -1.288 1.661 1.00 91.94 133 LEU A N 1
ATOM 986 C CA . LEU A 1 133 ? -5.012 -1.645 1.109 1.00 91.94 133 LEU A CA 1
ATOM 987 C C . LEU A 1 133 ? -5.947 -0.488 1.418 1.00 91.94 133 LEU A C 1
ATOM 989 O O . LEU A 1 133 ? -6.186 -0.189 2.583 1.00 91.94 133 LEU A O 1
ATOM 993 N N . GLU A 1 134 ? -6.489 0.141 0.393 1.00 88.81 134 GLU A N 1
ATOM 994 C CA . GLU A 1 134 ? -7.326 1.324 0.544 1.00 88.81 134 GLU A CA 1
ATOM 995 C C . GLU A 1 134 ? -8.739 1.059 0.037 1.00 88.81 134 GLU A C 1
ATOM 997 O O . GLU A 1 134 ? -9.028 0.092 -0.675 1.00 88.81 134 GLU A O 1
ATOM 1002 N N . MET A 1 135 ? -9.656 1.961 0.361 1.00 85.25 135 MET A N 1
ATOM 1003 C CA . MET A 1 135 ? -10.932 2.004 -0.336 1.00 85.25 135 MET A CA 1
ATOM 1004 C C . MET A 1 135 ? -10.746 2.319 -1.825 1.00 85.25 135 MET A C 1
ATOM 1006 O O . MET A 1 135 ? -9.924 3.145 -2.229 1.00 85.25 135 MET A O 1
ATOM 1010 N N . ARG A 1 136 ? -11.587 1.705 -2.665 1.00 80.94 136 ARG A N 1
ATOM 1011 C CA . ARG A 1 136 ? -11.652 2.044 -4.090 1.00 80.94 136 ARG A CA 1
ATOM 1012 C C . ARG A 1 136 ? -11.898 3.548 -4.259 1.00 80.94 136 ARG A C 1
ATOM 1014 O O . ARG A 1 136 ? -12.803 4.098 -3.638 1.00 80.94 136 ARG A O 1
ATOM 1021 N N . GLY A 1 137 ? -11.101 4.178 -5.118 1.00 79.81 137 GLY A N 1
ATOM 1022 C CA . GLY A 1 137 ? -11.171 5.613 -5.397 1.00 79.81 137 GLY A CA 1
ATOM 1023 C C . GLY A 1 137 ? -10.422 6.505 -4.400 1.00 79.81 137 GLY A C 1
ATOM 1024 O O . GLY A 1 137 ? -10.410 7.720 -4.574 1.00 79.81 137 GLY A O 1
ATOM 1025 N N . ALA A 1 138 ? -9.749 5.944 -3.382 1.00 81.06 138 ALA A N 1
ATOM 1026 C CA . ALA A 1 138 ? -8.976 6.729 -2.408 1.00 81.06 138 ALA A CA 1
ATOM 1027 C C . ALA A 1 138 ? -7.899 7.620 -3.056 1.00 81.06 138 ALA A C 1
ATOM 1029 O O . ALA A 1 138 ? -7.561 8.677 -2.523 1.00 81.06 138 ALA A O 1
ATOM 1030 N N . TYR A 1 139 ? -7.398 7.216 -4.227 1.00 81.06 139 TYR A N 1
ATOM 1031 C CA . TYR A 1 139 ? -6.362 7.937 -4.959 1.00 81.06 139 TYR A CA 1
ATOM 1032 C C . TYR A 1 139 ? -6.879 8.831 -6.085 1.00 81.06 139 TYR A C 1
ATOM 1034 O O . TYR A 1 139 ? -6.078 9.574 -6.650 1.00 81.06 139 TYR A O 1
ATOM 1042 N N . ASP A 1 140 ? -8.179 8.809 -6.396 1.00 86.19 140 ASP A N 1
ATOM 1043 C CA . ASP A 1 140 ? -8.762 9.576 -7.507 1.00 86.19 140 ASP A CA 1
ATOM 1044 C C . ASP A 1 140 ? -8.375 11.068 -7.476 1.00 86.19 140 ASP A C 1
ATOM 1046 O O . ASP A 1 140 ? -7.996 11.593 -8.525 1.00 86.19 140 ASP A O 1
ATOM 1050 N N . PRO A 1 141 ? -8.352 11.753 -6.310 1.00 85.19 141 PRO A N 1
ATOM 1051 C CA . PRO A 1 141 ? -7.942 13.158 -6.231 1.00 85.19 141 PRO A CA 1
ATOM 1052 C C . PRO A 1 141 ? -6.457 13.424 -6.511 1.00 85.19 141 PRO A C 1
ATOM 1054 O O . PRO A 1 141 ? -6.063 14.588 -6.600 1.00 85.19 141 PRO A O 1
ATOM 1057 N N . TYR A 1 142 ? -5.624 12.384 -6.585 1.00 84.88 142 TYR A N 1
ATOM 1058 C CA . TYR A 1 142 ? -4.174 12.494 -6.746 1.00 84.88 142 TYR A CA 1
ATOM 1059 C C . TYR A 1 142 ? -3.657 11.878 -8.035 1.00 84.88 142 TYR A C 1
ATOM 1061 O O . TY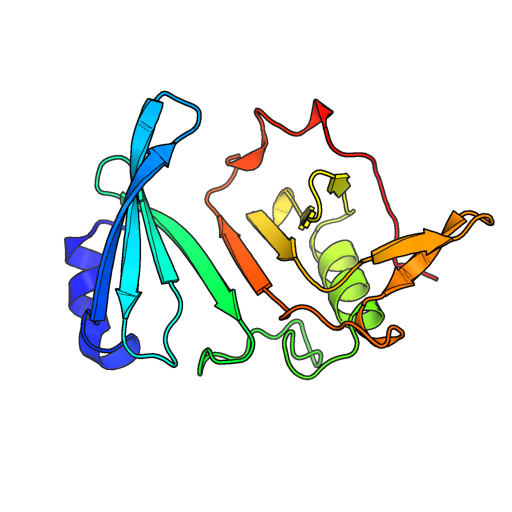R A 1 142 ? -2.463 12.012 -8.289 1.00 84.88 142 TYR A O 1
ATOM 1069 N N . LEU A 1 143 ? -4.498 11.221 -8.843 1.00 88.38 143 LEU A N 1
ATOM 1070 C CA . LEU A 1 143 ? -4.055 10.496 -10.040 1.00 88.38 143 LEU A CA 1
ATOM 1071 C C . LEU A 1 143 ? -3.242 11.373 -11.005 1.00 88.38 143 LEU A C 1
ATOM 1073 O O . LEU A 1 143 ? -2.344 10.865 -11.667 1.00 88.38 143 LEU A O 1
ATOM 1077 N N . GLN A 1 144 ? -3.476 12.689 -11.031 1.00 91.38 144 GLN A N 1
ATOM 1078 C CA . GLN A 1 144 ? -2.688 13.650 -11.813 1.00 91.38 144 GLN A CA 1
ATOM 1079 C C . GLN A 1 144 ? -1.206 13.741 -11.407 1.00 91.38 144 GLN A C 1
ATOM 1081 O O . GLN A 1 144 ? -0.389 14.211 -12.193 1.00 91.38 144 GLN A O 1
ATOM 1086 N N . ASN A 1 145 ? -0.856 13.312 -10.193 1.00 92.44 145 ASN A N 1
ATOM 1087 C CA . ASN A 1 145 ? 0.514 13.301 -9.673 1.00 92.44 145 ASN A CA 1
ATOM 1088 C C . ASN A 1 145 ? 1.240 11.976 -9.951 1.00 92.44 145 ASN A C 1
ATOM 1090 O O . ASN A 1 145 ? 2.366 11.791 -9.486 1.00 92.44 145 ASN A O 1
ATOM 1094 N N . TYR A 1 146 ? 0.596 11.047 -10.662 1.00 93.44 146 TYR A N 1
ATOM 1095 C CA . TYR A 1 146 ? 1.155 9.746 -10.995 1.00 93.44 146 TYR A CA 1
ATOM 1096 C C . TYR A 1 146 ? 1.345 9.598 -12.506 1.00 93.44 146 TYR A C 1
ATOM 1098 O O . TYR A 1 146 ? 0.547 10.079 -13.308 1.00 93.44 146 TYR A O 1
ATOM 1106 N N . ALA A 1 147 ? 2.393 8.876 -12.892 1.00 93.81 147 ALA A N 1
ATOM 1107 C CA . ALA A 1 147 ? 2.678 8.507 -14.271 1.00 93.81 147 ALA A CA 1
ATOM 1108 C C . ALA A 1 147 ? 2.617 6.988 -14.445 1.00 93.81 147 ALA A C 1
ATOM 1110 O O . ALA A 1 147 ? 2.912 6.238 -13.516 1.00 93.81 147 ALA A O 1
ATOM 1111 N N . ALA A 1 148 ? 2.249 6.526 -15.640 1.00 94.62 148 ALA A N 1
ATOM 1112 C CA . ALA A 1 148 ? 2.267 5.102 -15.950 1.00 94.62 148 ALA A CA 1
ATOM 1113 C C . ALA A 1 148 ? 3.687 4.530 -15.850 1.00 94.62 148 ALA A C 1
ATOM 1115 O O . ALA A 1 148 ? 4.651 5.154 -16.295 1.00 94.62 148 ALA A O 1
ATOM 1116 N N . ILE A 1 149 ? 3.792 3.327 -15.294 1.00 94.75 149 ILE A N 1
ATOM 1117 C CA . ILE A 1 149 ? 5.033 2.565 -15.203 1.00 94.75 149 ILE A CA 1
ATOM 1118 C C . ILE A 1 149 ? 4.763 1.087 -15.490 1.00 94.75 149 ILE A C 1
ATOM 1120 O O . ILE A 1 149 ? 3.647 0.606 -15.295 1.00 94.75 149 ILE A O 1
ATOM 1124 N N . SER A 1 150 ? 5.791 0.381 -15.958 1.00 93.88 150 SER A N 1
ATOM 1125 C CA . SER A 1 150 ? 5.767 -1.063 -16.175 1.00 93.88 150 SER A CA 1
ATOM 1126 C C . SER A 1 150 ? 6.967 -1.708 -15.496 1.00 93.88 150 SER A C 1
ATOM 1128 O O . SER A 1 150 ? 8.098 -1.240 -15.632 1.00 93.88 150 SER A O 1
ATOM 1130 N N . PHE A 1 151 ? 6.713 -2.811 -14.806 1.00 93.75 151 PHE A N 1
ATOM 1131 C CA . PHE A 1 151 ? 7.710 -3.698 -14.205 1.00 93.75 151 PHE A CA 1
ATOM 1132 C C . PHE A 1 151 ? 7.827 -5.018 -14.973 1.00 93.75 151 PHE A C 1
ATOM 1134 O O . PHE A 1 151 ? 8.663 -5.863 -14.647 1.00 93.75 151 PHE A O 1
ATOM 1141 N N . LYS A 1 152 ? 7.006 -5.186 -16.016 1.00 83.38 152 LYS A N 1
ATOM 1142 C CA . LYS A 1 152 ? 7.106 -6.278 -16.983 1.00 83.38 152 LYS A CA 1
ATOM 1143 C C . LYS A 1 152 ? 8.350 -6.055 -17.842 1.00 83.38 152 LYS A C 1
ATOM 1145 O O . LYS A 1 152 ? 8.428 -5.071 -18.576 1.00 83.38 152 LYS A O 1
ATOM 1150 N N . GLY A 1 153 ? 9.301 -6.973 -17.745 1.00 68.38 153 GLY A N 1
ATOM 1151 C CA . GLY A 1 153 ? 10.539 -7.015 -18.521 1.00 68.38 153 GLY A CA 1
ATOM 1152 C C . GLY A 1 153 ? 11.260 -8.326 -18.305 1.00 68.38 153 GLY A C 1
ATOM 1153 O O . GLY A 1 153 ? 10.946 -8.988 -17.288 1.00 68.38 153 GLY A O 1
#

Radius of gyration: 16.05 Å; chains: 1; bounding box: 40×36×40 Å

Secondary structure (DSSP, 8-state):
-BHHHHHTTHHHH--EEEEEEEE-TTS-EEEEEEESTTSPEEEEETTEEEEEEEETTSS---EETTEETTTS-HHHHHHHHHHHHT-EEEETTEEEETTTTEEEESSEEEE-TTS-EEEGGGSSS-PPPEEEEE-TTTTGGGGGG-EEE----

Sequence (153 aa):
MSRDDVARLESDLGAVYAEFTEAGADGKPIIQQARDMEAPVLFFKEGGLSGIQLDHHSRFDVRFGDVSVFGGHSRDILAALENANGGALFGLGAVLFAGLAVSTNGFFAGADPQGAPVFWDDLPDRPAKVVNLEMRGAYDPYLQNYAAISFKG